Protein AF-W1Y380-F1 (afdb_monomer)

Foldse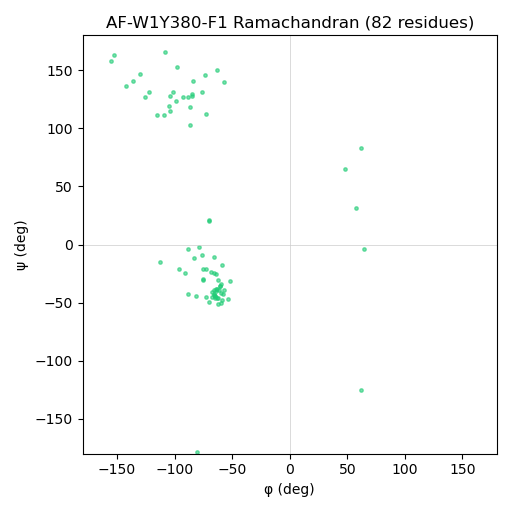ek 3Di:
DDDPDDDDDDDDDFLPDPVVLVVVLVVCVVPVDPAAEAEDELVVACVLQVSLVSNCVSPNHPYYHYPPPVDPRPCNSVVSNVVD

Structure (mmCIF, N/CA/C/O backbone):
data_AF-W1Y380-F1
#
_entry.id   AF-W1Y380-F1
#
loop_
_atom_site.group_PDB
_atom_site.id
_atom_site.type_symbol
_atom_site.label_atom_id
_atom_site.label_alt_id
_atom_site.label_comp_id
_atom_site.label_asym_id
_atom_site.label_entity_id
_atom_site.label_seq_id
_atom_site.pdbx_PDB_ins_code
_atom_site.Cartn_x
_atom_site.Cartn_y
_atom_site.Cartn_z
_atom_site.occupancy
_atom_site.B_iso_or_equiv
_atom_site.auth_seq_id
_atom_site.auth_comp_id
_atom_site.auth_asym_id
_atom_site.auth_atom_id
_atom_site.pdbx_PDB_model_num
ATOM 1 N N . MET A 1 1 ? 3.592 -9.306 -29.365 1.00 67.12 1 MET A N 1
ATOM 2 C CA . MET A 1 1 ? 4.122 -9.992 -28.168 1.00 67.12 1 MET A CA 1
ATOM 3 C C . MET A 1 1 ? 3.052 -9.949 -27.101 1.00 67.12 1 MET A C 1
ATOM 5 O O . MET A 1 1 ? 2.559 -8.862 -26.828 1.00 67.12 1 MET A O 1
ATOM 9 N N . LEU A 1 2 ? 2.685 -11.100 -26.545 1.00 83.44 2 LEU A N 1
ATOM 10 C CA . LEU A 1 2 ? 1.934 -11.139 -25.291 1.00 83.44 2 LEU A CA 1
ATOM 11 C C . LEU A 1 2 ? 2.900 -10.774 -24.152 1.00 83.44 2 LEU A C 1
ATOM 13 O O . LEU A 1 2 ? 4.101 -11.024 -24.268 1.00 83.44 2 LEU A O 1
ATOM 17 N N . LYS A 1 3 ? 2.398 -10.093 -23.123 1.00 89.19 3 LYS A N 1
ATOM 18 C CA . LYS A 1 3 ? 3.161 -9.743 -21.920 1.00 89.19 3 LYS A CA 1
ATOM 19 C C . LYS A 1 3 ? 2.774 -10.724 -20.824 1.00 89.19 3 LYS A C 1
ATOM 21 O O . LYS A 1 3 ? 1.583 -10.912 -20.599 1.00 89.19 3 LYS A O 1
ATOM 26 N N . ASP A 1 4 ? 3.763 -11.296 -20.150 1.00 95.44 4 ASP A N 1
ATOM 27 C CA . ASP A 1 4 ? 3.520 -12.240 -19.053 1.00 95.44 4 ASP A CA 1
ATOM 28 C C . ASP A 1 4 ? 3.067 -11.524 -17.772 1.00 95.44 4 ASP A C 1
ATOM 30 O O . ASP A 1 4 ? 2.294 -12.067 -16.991 1.00 95.44 4 ASP A O 1
ATOM 34 N N . VAL A 1 5 ? 3.530 -10.283 -17.571 1.00 95.06 5 VAL A N 1
ATOM 35 C CA . VAL A 1 5 ? 3.241 -9.459 -16.390 1.00 95.06 5 VAL A CA 1
ATOM 36 C C . VAL A 1 5 ? 2.920 -8.029 -16.814 1.00 95.06 5 VAL A C 1
ATOM 38 O O . VAL A 1 5 ? 3.556 -7.472 -17.715 1.00 95.06 5 VAL A O 1
ATOM 41 N N . VAL A 1 6 ? 1.945 -7.426 -16.135 1.00 95.12 6 VAL A N 1
ATOM 42 C CA . VAL A 1 6 ? 1.584 -6.010 -16.250 1.00 95.12 6 VAL A CA 1
ATOM 43 C C . VAL A 1 6 ? 1.608 -5.406 -14.851 1.00 95.12 6 VAL A C 1
ATOM 45 O O . VAL A 1 6 ? 0.963 -5.929 -13.947 1.00 95.12 6 VAL A O 1
ATOM 48 N N . ILE A 1 7 ? 2.347 -4.311 -14.684 1.00 95.88 7 ILE A N 1
ATOM 49 C CA . ILE A 1 7 ? 2.375 -3.529 -13.445 1.00 95.88 7 ILE A CA 1
ATOM 50 C C . ILE A 1 7 ? 1.548 -2.271 -13.686 1.00 95.88 7 ILE A C 1
ATOM 52 O O . ILE A 1 7 ? 1.771 -1.565 -14.671 1.00 95.88 7 ILE A O 1
ATOM 56 N N . ILE A 1 8 ? 0.593 -2.014 -12.799 1.00 94.88 8 ILE A N 1
ATOM 57 C CA . ILE A 1 8 ? -0.255 -0.824 -12.832 1.00 94.88 8 ILE A CA 1
ATOM 58 C C . ILE A 1 8 ? 0.177 0.061 -11.667 1.00 94.88 8 ILE 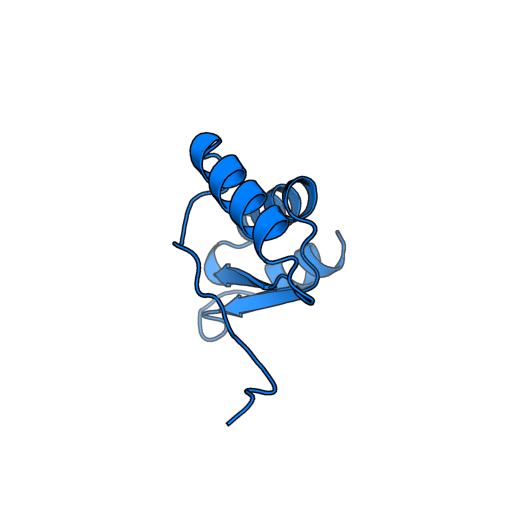A C 1
ATOM 60 O O . ILE A 1 8 ? -0.021 -0.310 -10.514 1.00 94.88 8 ILE A O 1
ATOM 64 N N . ASP A 1 9 ? 0.778 1.207 -11.976 1.00 93.88 9 ASP A N 1
ATOM 65 C CA . ASP A 1 9 ? 1.115 2.220 -10.978 1.00 93.88 9 ASP A CA 1
ATOM 66 C C . ASP A 1 9 ? -0.091 3.139 -10.761 1.00 93.88 9 ASP A C 1
ATOM 68 O O . ASP A 1 9 ? -0.579 3.783 -11.694 1.00 93.88 9 ASP A O 1
ATOM 72 N N . THR A 1 10 ? -0.614 3.152 -9.540 1.00 91.50 10 THR A N 1
ATOM 73 C CA . THR A 1 10 ? -1.735 4.009 -9.143 1.00 91.50 10 THR A CA 1
ATOM 74 C C . THR A 1 10 ? -1.204 5.255 -8.450 1.00 91.50 10 THR A C 1
ATOM 76 O O . THR A 1 10 ? -0.161 5.215 -7.808 1.00 91.50 10 THR A O 1
ATOM 79 N N . ALA A 1 11 ? -1.938 6.364 -8.499 1.00 86.94 11 ALA A N 1
ATOM 80 C CA . ALA A 1 11 ? -1.525 7.572 -7.789 1.00 86.94 11 ALA A CA 1
ATOM 81 C C . ALA A 1 11 ? -1.336 7.325 -6.270 1.00 86.94 11 ALA A C 1
ATOM 83 O O . ALA A 1 11 ? -2.137 6.630 -5.645 1.00 86.94 11 ALA A O 1
ATOM 84 N N . GLY A 1 12 ? -0.287 7.917 -5.678 1.00 81.50 12 GLY A N 1
ATOM 85 C CA . GLY A 1 12 ? 0.055 7.795 -4.248 1.00 81.50 12 GLY A CA 1
ATOM 86 C C . GLY A 1 12 ? -0.699 8.797 -3.370 1.00 81.50 12 GLY A C 1
ATOM 87 O O . GLY A 1 12 ? -0.779 9.981 -3.710 1.00 81.50 12 GLY A O 1
ATOM 88 N N . ARG A 1 13 ? -1.369 8.313 -2.316 1.00 71.12 13 ARG A N 1
ATOM 89 C CA . ARG A 1 13 ? -2.492 9.030 -1.689 1.00 71.12 13 ARG A CA 1
ATOM 90 C C . ARG A 1 13 ? -2.662 8.679 -0.196 1.00 71.12 13 ARG A C 1
ATOM 92 O O . ARG A 1 13 ? -2.131 7.670 0.261 1.00 71.12 13 ARG A O 1
ATOM 99 N N . LEU A 1 14 ? -3.396 9.498 0.566 1.00 70.31 14 LEU A N 1
ATOM 100 C CA . LEU A 1 14 ? -3.697 9.235 1.984 1.00 70.31 14 LEU A CA 1
ATOM 101 C C . LEU A 1 14 ? -4.908 8.299 2.126 1.00 70.31 14 LEU A C 1
ATOM 103 O O . LEU A 1 14 ? -5.902 8.475 1.431 1.00 70.31 14 LEU A O 1
ATOM 107 N N . ALA A 1 15 ? -4.855 7.366 3.082 1.00 65.94 15 ALA A N 1
ATOM 108 C CA . ALA A 1 15 ? -5.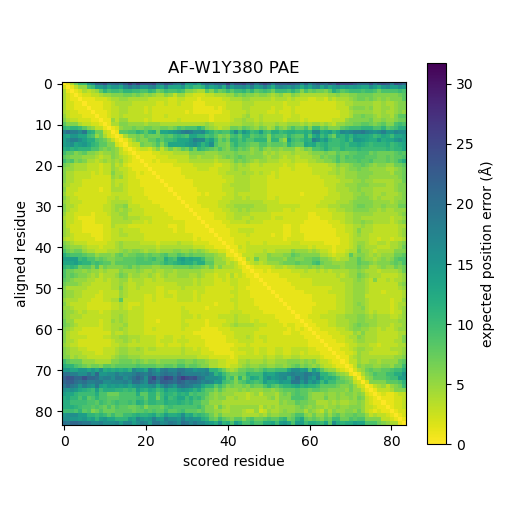920 6.383 3.349 1.00 65.94 15 ALA A CA 1
ATOM 109 C C . ALA A 1 15 ? -7.297 6.992 3.696 1.00 65.94 15 ALA A C 1
ATOM 111 O O . ALA A 1 15 ? -8.306 6.297 3.637 1.00 65.94 15 ALA A O 1
ATOM 112 N N . ILE A 1 16 ? -7.341 8.271 4.075 1.00 70.94 16 ILE A N 1
ATOM 113 C CA . ILE A 1 16 ? -8.555 8.972 4.519 1.00 70.94 16 ILE A CA 1
ATOM 114 C C . ILE A 1 16 ? -9.358 9.619 3.381 1.00 70.94 16 ILE A C 1
ATOM 116 O O . ILE A 1 16 ? -10.405 10.205 3.639 1.00 70.94 16 ILE A O 1
ATOM 120 N N . ASP A 1 17 ? -8.868 9.571 2.141 1.00 81.75 17 ASP A N 1
ATOM 121 C CA . ASP A 1 17 ? -9.547 10.194 1.004 1.00 81.75 17 ASP A CA 1
ATOM 122 C C . ASP A 1 17 ? -10.581 9.228 0.393 1.00 81.75 17 ASP A C 1
ATOM 124 O O . ASP A 1 17 ? -10.234 8.271 -0.297 1.00 81.75 17 ASP A O 1
ATOM 128 N N . GLU A 1 18 ? -11.868 9.445 0.677 1.00 83.69 18 GLU A N 1
ATOM 129 C CA . GLU A 1 18 ? -12.947 8.533 0.263 1.00 83.69 18 GLU A CA 1
ATOM 130 C C . GLU A 1 18 ? -13.164 8.489 -1.252 1.00 83.69 18 GLU A C 1
ATOM 132 O O . GLU A 1 18 ? -13.235 7.400 -1.824 1.00 83.69 18 GLU A O 1
ATOM 137 N N . VAL A 1 19 ? -13.191 9.658 -1.910 1.00 84.94 19 VAL A N 1
ATOM 138 C CA . VAL A 1 19 ? -13.336 9.787 -3.380 1.00 84.94 19 VAL A CA 1
ATOM 139 C C . VAL A 1 19 ? -12.308 8.919 -4.093 1.00 84.94 19 VAL A C 1
ATOM 141 O O . VAL A 1 19 ? -12.507 8.381 -5.183 1.00 84.94 19 VAL A O 1
ATOM 144 N N . LEU A 1 20 ? -11.178 8.783 -3.433 1.00 81.19 20 LEU A N 1
ATOM 145 C CA . LEU A 1 20 ? -10.042 8.092 -3.930 1.00 81.19 20 LEU A CA 1
ATOM 146 C C . LEU A 1 20 ? -10.069 6.585 -3.796 1.00 81.19 20 LEU A C 1
ATOM 148 O O . LEU A 1 20 ? -9.675 5.856 -4.707 1.00 81.19 20 LEU A O 1
ATOM 152 N N . MET A 1 21 ? -10.482 6.129 -2.619 1.00 87.38 21 MET A N 1
ATOM 153 C CA . MET A 1 21 ? -10.655 4.714 -2.351 1.00 87.38 21 MET A CA 1
ATOM 154 C C . MET A 1 21 ? -11.738 4.152 -3.273 1.00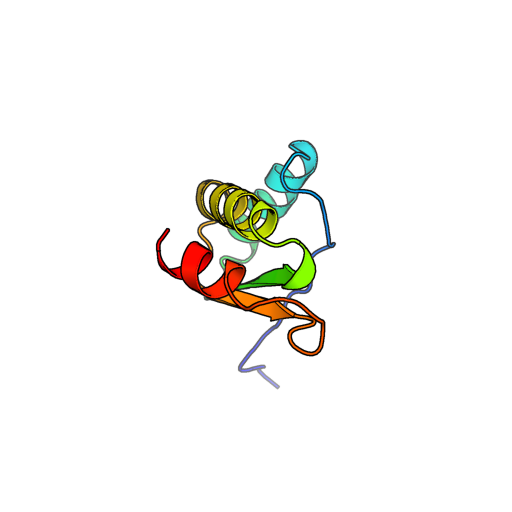 87.38 21 MET A C 1
ATOM 156 O O . MET A 1 21 ? -11.619 3.011 -3.722 1.00 87.38 21 MET A O 1
ATOM 160 N N . ASP A 1 22 ? -12.719 4.974 -3.649 1.00 90.50 22 ASP A N 1
ATOM 161 C CA . ASP A 1 22 ? -13.701 4.644 -4.678 1.00 90.50 22 ASP A CA 1
ATOM 162 C C . ASP A 1 22 ? -13.060 4.517 -6.068 1.00 90.50 22 ASP A C 1
ATOM 164 O O . ASP A 1 22 ? -13.326 3.549 -6.782 1.00 90.50 22 ASP A O 1
ATOM 168 N N . GLU A 1 23 ? -12.161 5.428 -6.456 1.00 90.31 23 GLU A N 1
ATOM 169 C CA . GLU A 1 23 ? -11.409 5.310 -7.715 1.00 90.31 23 GLU A CA 1
ATOM 170 C C . GLU A 1 23 ? -10.586 4.012 -7.765 1.00 90.31 23 GLU A C 1
ATOM 172 O O . GLU A 1 23 ? -10.663 3.266 -8.743 1.00 90.31 23 GLU A O 1
ATOM 177 N N . LEU A 1 24 ? -9.843 3.697 -6.700 1.00 91.50 24 LEU A N 1
ATOM 178 C CA . LEU A 1 24 ? -9.061 2.460 -6.612 1.00 91.50 24 LEU A CA 1
ATOM 179 C C . LEU A 1 24 ? -9.957 1.215 -6.650 1.00 91.50 24 LEU A C 1
ATOM 181 O O . LEU A 1 24 ? -9.621 0.231 -7.314 1.00 91.50 24 LEU A O 1
ATOM 185 N N . SER A 1 25 ? -11.124 1.269 -6.005 1.00 92.12 25 SER A N 1
ATOM 186 C CA . SER A 1 25 ? -12.118 0.190 -6.045 1.00 92.12 25 SER A CA 1
ATOM 187 C C . SER A 1 25 ? -12.662 -0.021 -7.460 1.00 92.12 25 SER A C 1
ATOM 189 O O . SER A 1 25 ? -12.790 -1.161 -7.914 1.00 92.12 25 SER A O 1
ATOM 191 N N . ASN A 1 26 ? -12.905 1.065 -8.199 1.00 93.94 26 ASN A N 1
ATOM 192 C CA . ASN A 1 26 ? -13.328 1.014 -9.597 1.00 93.94 26 ASN A CA 1
ATOM 193 C C . ASN A 1 26 ? -12.236 0.424 -10.501 1.00 93.94 26 ASN A C 1
ATOM 195 O O . ASN A 1 26 ? -12.534 -0.427 -11.343 1.00 93.94 26 ASN A O 1
ATOM 199 N N . ILE A 1 27 ? -10.969 0.810 -10.301 1.00 93.12 27 ILE A N 1
ATOM 200 C CA . ILE A 1 27 ? -9.828 0.226 -11.024 1.00 93.12 27 ILE A CA 1
ATOM 201 C C . ILE A 1 27 ? -9.755 -1.277 -10.747 1.00 93.12 27 ILE A C 1
ATOM 203 O O . ILE A 1 27 ? -9.731 -2.064 -11.695 1.00 93.12 27 ILE A O 1
ATOM 207 N N . LYS A 1 28 ? -9.796 -1.691 -9.471 1.00 94.62 28 LYS A N 1
ATOM 208 C CA . LYS A 1 28 ? -9.794 -3.106 -9.067 1.00 94.62 28 LYS A CA 1
ATOM 209 C C . LYS A 1 28 ? -10.911 -3.888 -9.760 1.00 94.62 28 LYS A C 1
ATOM 211 O O . LYS A 1 28 ? -10.651 -4.963 -10.301 1.00 94.62 28 LYS A O 1
ATOM 216 N N . ALA A 1 29 ? -12.134 -3.358 -9.771 1.00 95.81 29 ALA A N 1
ATOM 217 C CA . ALA A 1 29 ? -13.282 -4.008 -10.399 1.00 95.81 29 ALA A CA 1
ATOM 218 C C . ALA A 1 29 ? -13.119 -4.152 -11.923 1.00 95.81 29 ALA A C 1
ATOM 220 O O . ALA A 1 29 ? -13.481 -5.186 -12.486 1.00 95.81 29 ALA A O 1
ATOM 221 N N . ALA A 1 30 ? -12.546 -3.144 -12.585 1.00 97.12 30 ALA A N 1
ATOM 222 C CA . ALA A 1 30 ? -12.347 -3.145 -14.030 1.00 97.12 30 ALA A CA 1
ATOM 223 C C . ALA A 1 30 ? -11.233 -4.105 -14.477 1.00 97.12 30 ALA A C 1
ATOM 225 O O . ALA A 1 30 ? -11.412 -4.853 -15.440 1.00 97.12 30 ALA A O 1
ATOM 226 N N . VAL A 1 31 ? -10.085 -4.093 -13.789 1.00 96.00 31 VAL A N 1
ATOM 227 C CA . VAL A 1 31 ? -8.888 -4.831 -14.233 1.00 96.00 31 VAL A CA 1
ATOM 228 C C . VAL A 1 31 ? -8.740 -6.205 -13.585 1.00 96.00 31 VAL A C 1
ATOM 230 O O . VAL A 1 31 ? -8.079 -7.058 -14.168 1.00 96.00 31 VAL A O 1
ATOM 233 N N . ARG A 1 32 ? -9.382 -6.440 -12.429 1.00 96.25 32 ARG A N 1
ATOM 234 C CA . ARG A 1 32 ? -9.337 -7.696 -11.655 1.00 96.25 32 ARG A CA 1
ATOM 235 C C . ARG A 1 32 ? -7.894 -8.203 -11.478 1.00 96.25 32 ARG A C 1
ATOM 237 O O . ARG A 1 32 ? -7.539 -9.232 -12.055 1.00 96.25 32 ARG A O 1
ATOM 244 N N . PRO A 1 33 ? -7.047 -7.452 -10.750 1.00 96.62 33 PRO A N 1
ATOM 245 C CA . PRO A 1 33 ? -5.635 -7.789 -10.609 1.00 96.62 33 PRO A CA 1
ATOM 246 C C . PRO A 1 33 ? -5.456 -9.130 -9.886 1.00 96.62 33 PRO A C 1
ATOM 248 O O . PRO A 1 33 ? -6.277 -9.501 -9.050 1.00 96.62 33 PRO A O 1
ATOM 251 N N . HIS A 1 34 ? -4.375 -9.841 -10.216 1.00 97.25 34 HIS A N 1
ATOM 252 C CA . HIS A 1 34 ? -3.998 -11.076 -9.521 1.00 97.25 34 HIS A CA 1
ATOM 253 C C . HIS A 1 34 ? -3.393 -10.802 -8.142 1.00 97.25 34 HIS A C 1
ATOM 255 O O . HIS A 1 34 ? -3.512 -11.643 -7.266 1.00 97.25 34 HIS A O 1
ATOM 261 N N . GLU A 1 35 ? -2.740 -9.649 -7.987 1.00 96.81 35 GLU A N 1
ATOM 262 C CA . GLU A 1 35 ? -2.038 -9.230 -6.775 1.00 96.81 35 GLU A CA 1
ATOM 263 C C . GLU A 1 35 ? -2.246 -7.725 -6.583 1.00 96.81 35 GLU A C 1
ATOM 265 O O . GLU A 1 35 ? -2.117 -6.947 -7.538 1.00 96.81 35 GLU A O 1
ATOM 270 N N . ILE A 1 36 ? -2.529 -7.308 -5.353 1.00 95.75 36 ILE A N 1
ATOM 271 C CA . ILE A 1 36 ? -2.564 -5.910 -4.928 1.00 95.75 36 ILE A CA 1
ATOM 272 C C . ILE A 1 36 ? -1.457 -5.701 -3.898 1.00 95.75 36 ILE A C 1
ATOM 274 O O . ILE A 1 36 ? -1.527 -6.197 -2.775 1.00 95.75 36 ILE A O 1
ATOM 278 N N . LEU A 1 37 ? -0.433 -4.937 -4.283 1.00 95.50 37 LEU A N 1
ATOM 279 C CA . LEU A 1 37 ? 0.720 -4.649 -3.433 1.00 95.50 37 LEU A CA 1
ATOM 280 C C . LEU A 1 37 ? 0.635 -3.222 -2.893 1.00 95.50 37 LEU A C 1
ATOM 282 O O . LEU A 1 37 ? 0.651 -2.261 -3.661 1.00 95.50 37 LEU A O 1
ATOM 286 N N . LEU A 1 38 ? 0.579 -3.077 -1.570 1.00 92.69 38 LEU A N 1
ATOM 287 C CA . LEU A 1 38 ? 0.615 -1.773 -0.915 1.00 92.69 38 LEU A CA 1
ATOM 288 C C . LEU A 1 38 ? 2.061 -1.352 -0.653 1.00 92.69 38 LEU A C 1
ATOM 290 O O . LEU A 1 38 ? 2.819 -2.072 -0.009 1.00 92.69 38 LEU A O 1
ATOM 294 N N . VAL A 1 39 ? 2.432 -0.154 -1.096 1.00 91.50 39 VAL A N 1
ATOM 295 C CA . VAL A 1 39 ? 3.758 0.416 -0.840 1.00 91.50 39 VAL A CA 1
ATOM 296 C C . VAL A 1 39 ? 3.674 1.383 0.335 1.00 91.50 39 VAL A C 1
ATOM 298 O O . VAL A 1 39 ? 2.901 2.338 0.294 1.00 91.50 39 VAL A O 1
ATOM 301 N N . VAL A 1 40 ? 4.473 1.153 1.378 1.00 87.38 40 VAL A N 1
ATOM 302 C CA . VAL A 1 40 ? 4.466 1.977 2.596 1.00 87.38 40 VAL A CA 1
ATOM 303 C C . VAL A 1 40 ? 5.884 2.406 2.968 1.00 87.38 40 VAL A C 1
ATOM 305 O O . VAL A 1 40 ? 6.863 1.693 2.735 1.00 87.38 40 VAL A O 1
ATOM 308 N N . ASP A 1 41 ? 6.007 3.603 3.531 1.00 86.81 41 ASP A N 1
ATOM 309 C CA . ASP A 1 41 ? 7.262 4.107 4.086 1.00 86.81 41 ASP A CA 1
ATOM 310 C C . ASP A 1 41 ? 7.543 3.432 5.440 1.00 86.81 41 ASP A C 1
ATOM 312 O O . ASP A 1 41 ? 6.671 3.356 6.302 1.00 86.81 41 ASP A O 1
ATOM 316 N N . SER A 1 42 ? 8.753 2.918 5.653 1.00 83.31 42 SER A N 1
ATOM 317 C CA . SE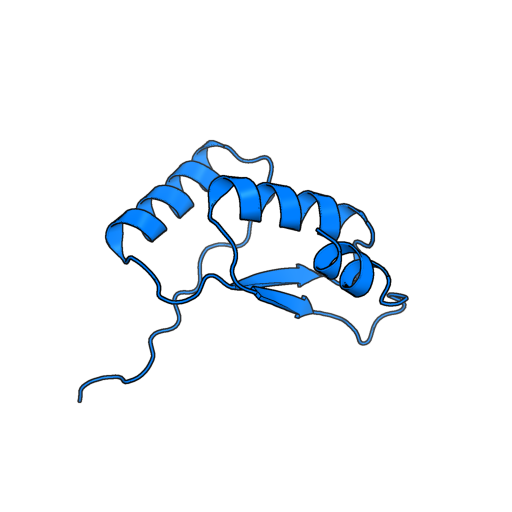R A 1 42 ? 9.113 2.304 6.936 1.00 83.31 42 SER A CA 1
ATOM 318 C C . SER A 1 42 ? 9.308 3.328 8.063 1.00 83.31 42 SER A C 1
ATOM 320 O O . SER A 1 42 ? 9.182 2.980 9.239 1.00 83.31 42 SER A O 1
ATOM 322 N N . MET A 1 43 ? 9.567 4.597 7.728 1.00 82.62 43 MET A N 1
ATOM 323 C CA . MET A 1 43 ? 9.845 5.660 8.696 1.00 82.62 43 MET A CA 1
ATOM 324 C C . MET A 1 43 ? 8.597 6.160 9.434 1.00 82.62 43 MET A C 1
ATOM 326 O O . MET A 1 43 ? 8.729 6.712 10.524 1.00 82.62 43 MET A O 1
ATOM 330 N N . ILE A 1 44 ? 7.391 5.950 8.890 1.00 78.50 44 ILE A N 1
ATOM 331 C CA . ILE A 1 44 ? 6.133 6.418 9.510 1.00 78.50 44 ILE A CA 1
ATOM 332 C C . ILE A 1 44 ? 5.658 5.522 10.671 1.00 78.50 44 ILE A C 1
ATOM 334 O O . ILE A 1 44 ? 4.667 5.818 11.334 1.00 78.50 44 ILE A O 1
ATOM 338 N N . GLY A 1 45 ? 6.377 4.433 10.964 1.00 78.50 45 GLY A N 1
ATOM 339 C CA . GLY A 1 45 ? 6.167 3.640 12.174 1.00 78.50 45 GLY A CA 1
ATOM 340 C C . GLY A 1 45 ? 4.769 3.022 12.262 1.00 78.50 45 GLY A C 1
ATOM 341 O O . GLY A 1 45 ? 4.357 2.285 11.372 1.00 78.50 45 GLY A O 1
ATOM 342 N N . GLN A 1 46 ? 4.054 3.276 13.361 1.00 77.56 46 GLN A N 1
ATOM 343 C CA . GLN A 1 46 ? 2.731 2.681 13.605 1.00 77.56 46 GLN A CA 1
ATOM 344 C C . GLN A 1 46 ? 1.646 3.207 12.653 1.00 77.56 46 GLN A C 1
ATOM 346 O O . GLN A 1 46 ? 0.701 2.477 12.366 1.00 77.56 46 GLN A O 1
ATOM 351 N N . ASP A 1 47 ? 1.811 4.396 12.068 1.00 82.62 47 ASP A N 1
ATOM 352 C CA . ASP A 1 47 ? 0.853 4.923 11.085 1.00 82.62 47 ASP A CA 1
ATOM 353 C C . ASP A 1 47 ? 0.829 4.078 9.797 1.00 82.62 47 ASP A C 1
ATOM 355 O O . ASP A 1 47 ? -0.198 3.999 9.114 1.00 82.62 47 ASP A O 1
ATOM 359 N N . ALA A 1 48 ? 1.928 3.369 9.496 1.00 82.88 48 ALA A N 1
ATOM 360 C CA . ALA A 1 48 ? 1.978 2.385 8.413 1.00 82.88 48 ALA A CA 1
ATOM 361 C C . ALA A 1 48 ? 0.980 1.242 8.630 1.00 82.88 48 ALA A C 1
ATOM 363 O O . 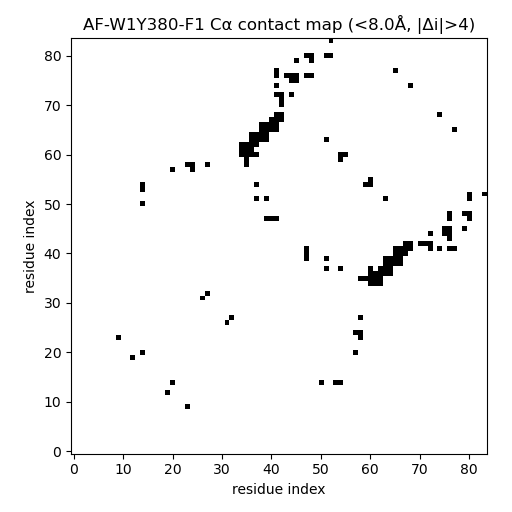ALA A 1 48 ? 0.397 0.747 7.669 1.00 82.88 48 ALA A O 1
ATOM 364 N N . VAL A 1 49 ? 0.772 0.839 9.887 1.00 85.12 49 VAL A N 1
ATOM 365 C CA . VAL A 1 49 ? -0.116 -0.266 10.268 1.00 85.12 49 VAL A CA 1
ATOM 366 C C . VAL A 1 49 ? -1.566 0.133 10.033 1.00 85.12 49 VAL A C 1
ATOM 368 O O . VAL A 1 49 ? -2.288 -0.571 9.336 1.00 85.12 49 VAL A O 1
ATOM 371 N N . THR A 1 50 ? -1.967 1.305 10.528 1.00 85.44 50 THR A N 1
ATOM 372 C CA . THR A 1 50 ? -3.317 1.851 10.322 1.00 85.44 50 THR A CA 1
ATOM 373 C C . THR A 1 50 ? -3.622 2.040 8.837 1.00 85.44 50 THR A C 1
ATOM 375 O O . THR A 1 50 ? -4.709 1.699 8.365 1.00 85.44 50 THR A O 1
ATOM 378 N N . THR A 1 51 ? -2.642 2.541 8.077 1.00 86.38 51 THR A N 1
ATOM 379 C CA . THR A 1 51 ? -2.757 2.688 6.622 1.00 86.38 51 THR A CA 1
ATOM 380 C C . THR A 1 51 ? -2.944 1.327 5.956 1.00 86.38 51 THR A C 1
ATOM 382 O O . THR A 1 51 ? -3.903 1.144 5.211 1.00 86.38 51 THR A O 1
ATOM 385 N N . ALA A 1 52 ? -2.086 0.350 6.263 1.00 87.88 52 ALA A N 1
ATOM 386 C CA . ALA A 1 52 ? -2.188 -0.996 5.709 1.00 87.88 52 ALA A CA 1
ATOM 387 C C . ALA A 1 52 ? -3.538 -1.650 6.012 1.00 87.88 52 ALA A C 1
ATOM 389 O O . ALA A 1 52 ? -4.155 -2.209 5.109 1.00 87.88 52 ALA A O 1
ATOM 390 N N . GLN A 1 53 ? -4.036 -1.503 7.239 1.00 88.62 53 GLN A N 1
ATOM 391 C CA . GLN A 1 53 ? -5.332 -2.032 7.636 1.00 88.62 53 GLN A CA 1
ATOM 392 C C . GLN A 1 53 ? -6.479 -1.390 6.842 1.00 88.62 53 GLN A C 1
ATOM 394 O O . GLN A 1 53 ? -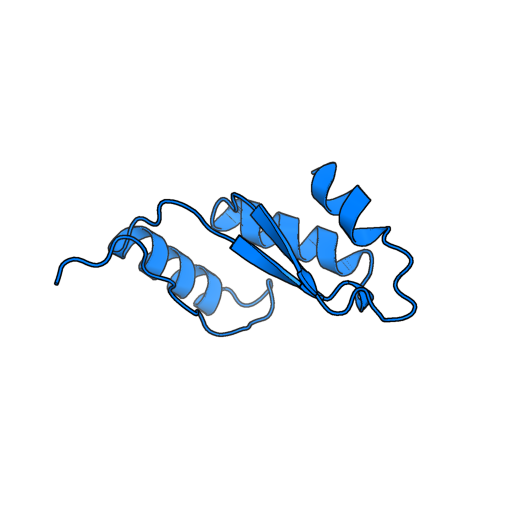7.307 -2.101 6.279 1.00 88.62 53 GLN A O 1
ATOM 399 N N . THR A 1 54 ? -6.475 -0.062 6.695 1.00 88.81 54 THR A N 1
ATOM 400 C CA . THR A 1 54 ? -7.509 0.667 5.937 1.00 88.81 54 THR A CA 1
ATOM 401 C C . THR A 1 54 ? -7.533 0.255 4.462 1.00 88.81 54 THR A C 1
ATOM 403 O O . THR A 1 54 ? -8.592 -0.012 3.890 1.00 88.81 54 THR A O 1
ATOM 406 N N . PHE A 1 55 ? -6.358 0.175 3.831 1.00 90.62 55 PHE A N 1
ATOM 407 C CA . PHE A 1 55 ? -6.242 -0.258 2.439 1.00 90.62 55 PHE A CA 1
ATOM 408 C C . PHE A 1 55 ? -6.652 -1.723 2.268 1.00 90.62 55 PHE A C 1
ATOM 410 O O . PHE A 1 55 ? -7.342 -2.046 1.302 1.00 90.62 55 PHE A O 1
ATOM 417 N N . ASN A 1 56 ? -6.291 -2.597 3.209 1.00 91.25 56 ASN A N 1
ATOM 418 C CA . ASN A 1 56 ? -6.684 -3.999 3.171 1.00 91.25 56 ASN A CA 1
ATOM 419 C C . ASN A 1 56 ? -8.204 -4.178 3.302 1.00 91.25 56 ASN A C 1
ATOM 421 O O . ASN A 1 56 ? -8.804 -4.904 2.516 1.00 91.25 56 ASN A O 1
ATOM 425 N N . GLU A 1 57 ? -8.852 -3.467 4.225 1.00 90.19 57 GLU A N 1
ATOM 426 C CA . GLU A 1 57 ? -10.308 -3.535 4.415 1.00 90.19 57 GLU A CA 1
ATOM 427 C C . GLU A 1 57 ? -11.090 -3.112 3.162 1.00 90.19 57 GLU A C 1
ATOM 429 O O . GLU A 1 57 ? -12.141 -3.676 2.857 1.00 90.19 57 GLU A O 1
ATOM 434 N N . LYS A 1 58 ? -10.581 -2.128 2.414 1.00 88.06 58 LYS A N 1
ATOM 435 C CA . LYS A 1 58 ? -11.250 -1.595 1.218 1.00 88.06 58 LYS A CA 1
ATOM 436 C C . LYS A 1 58 ? -10.895 -2.351 -0.059 1.00 88.06 58 LYS A C 1
ATOM 438 O O . LYS A 1 58 ? -11.765 -2.595 -0.893 1.00 88.06 58 LYS A O 1
ATOM 443 N N . LEU A 1 59 ? -9.622 -2.695 -0.237 1.00 91.06 59 LEU A N 1
ATOM 444 C CA . LEU A 1 59 ? -9.097 -3.213 -1.499 1.00 91.06 59 LEU A CA 1
ATOM 445 C C . LEU A 1 59 ? -8.667 -4.673 -1.427 1.00 91.06 59 LEU A C 1
ATOM 447 O O . LEU A 1 59 ? -8.541 -5.263 -2.492 1.00 91.06 59 LEU A O 1
ATOM 451 N N . GLY A 1 60 ? -8.504 -5.279 -0.250 1.00 92.56 60 GLY A N 1
ATOM 452 C CA . GLY A 1 60 ? -7.943 -6.626 -0.091 1.00 92.56 60 GLY A CA 1
ATOM 453 C C . GLY A 1 60 ? -6.512 -6.676 -0.616 1.00 92.56 60 GLY A C 1
ATOM 454 O O . GLY A 1 60 ? -6.299 -7.006 -1.776 1.00 92.56 60 GLY A O 1
ATOM 455 N N . VAL A 1 61 ? -5.560 -6.265 0.215 1.00 93.12 61 VAL A N 1
ATOM 456 C CA . VAL A 1 61 ? -4.141 -6.186 -0.144 1.00 93.12 61 VAL A CA 1
ATOM 457 C C . VAL A 1 61 ? -3.506 -7.559 0.069 1.00 93.12 61 VAL A C 1
ATOM 459 O O . VAL A 1 61 ? -3.623 -8.128 1.150 1.00 93.12 61 VAL A O 1
ATOM 462 N N . ASP A 1 62 ? -2.797 -8.063 -0.937 1.00 94.75 62 ASP A N 1
ATOM 463 C CA . ASP A 1 62 ? -2.167 -9.392 -0.908 1.00 94.75 62 ASP A CA 1
ATOM 464 C C . ASP A 1 62 ? -0.727 -9.341 -0.375 1.00 94.75 62 ASP A C 1
ATOM 466 O O . ASP A 1 62 ? -0.202 -10.312 0.175 1.00 94.75 62 ASP A O 1
ATOM 470 N N . GLY A 1 63 ? -0.075 -8.183 -0.501 1.00 92.19 63 GLY A N 1
ATOM 471 C CA . GLY A 1 63 ? 1.292 -7.993 -0.041 1.00 92.19 63 GLY A CA 1
ATOM 472 C C . GLY A 1 63 ? 1.633 -6.543 0.267 1.00 92.19 63 GLY A C 1
ATOM 473 O O . GLY A 1 63 ? 1.014 -5.605 -0.231 1.00 92.19 63 GLY A O 1
ATOM 474 N N . VAL A 1 64 ? 2.664 -6.357 1.089 1.00 90.12 64 VAL A N 1
ATOM 475 C CA . VAL A 1 64 ? 3.165 -5.032 1.462 1.00 90.12 64 VAL A CA 1
ATOM 476 C C . VAL A 1 64 ? 4.636 -4.903 1.093 1.00 90.12 64 VAL A C 1
ATOM 478 O O . VAL A 1 64 ? 5.457 -5.755 1.430 1.00 90.12 64 VAL A O 1
ATOM 481 N N . ILE A 1 65 ? 4.971 -3.804 0.424 1.00 91.44 65 ILE A N 1
ATOM 482 C CA . ILE A 1 65 ? 6.334 -3.397 0.104 1.00 91.44 65 ILE A CA 1
ATOM 483 C C . ILE A 1 65 ? 6.714 -2.260 1.048 1.00 91.44 65 ILE A C 1
ATOM 485 O O . ILE A 1 65 ? 6.152 -1.167 0.984 1.00 91.44 65 ILE A O 1
ATOM 489 N N . LEU A 1 66 ? 7.700 -2.506 1.907 1.00 87.81 66 LEU A N 1
ATOM 490 C CA . LEU A 1 66 ? 8.258 -1.481 2.783 1.00 87.81 66 LEU A CA 1
ATOM 491 C C . LEU A 1 66 ? 9.457 -0.810 2.133 1.00 87.81 66 LEU A C 1
ATOM 493 O O . LEU A 1 66 ? 10.416 -1.466 1.729 1.00 87.81 66 LEU A O 1
ATOM 497 N N . THR A 1 67 ? 9.401 0.514 2.067 1.00 89.19 67 THR A N 1
ATOM 498 C CA . THR A 1 67 ? 10.439 1.355 1.468 1.00 89.19 6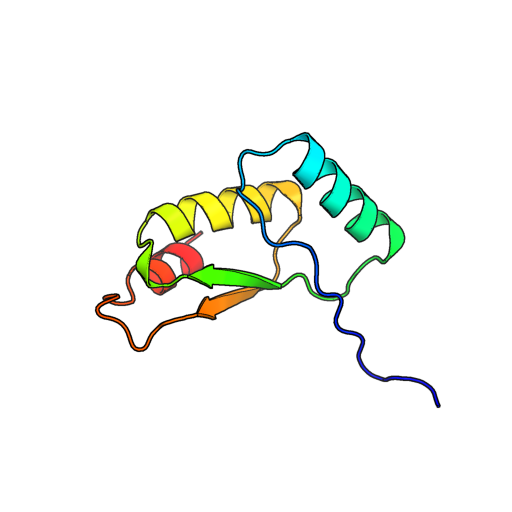7 THR A CA 1
ATOM 499 C C . THR A 1 67 ? 11.215 2.129 2.534 1.00 89.19 67 THR A C 1
ATOM 501 O O . THR A 1 67 ? 10.801 2.208 3.693 1.00 89.19 67 THR A O 1
ATOM 504 N N . LYS A 1 68 ? 12.364 2.695 2.144 1.00 87.56 68 LYS A N 1
ATOM 505 C CA . LYS A 1 68 ? 13.243 3.508 3.008 1.00 87.56 68 LYS A CA 1
ATOM 506 C C . LYS A 1 68 ? 13.747 2.795 4.271 1.00 87.56 68 LYS A C 1
ATOM 508 O O . LYS A 1 68 ? 13.940 3.417 5.312 1.00 87.56 68 LYS A O 1
ATOM 513 N N . LEU A 1 69 ? 13.932 1.474 4.189 1.00 81.62 69 LEU A N 1
ATOM 514 C CA . LEU A 1 69 ? 14.440 0.650 5.297 1.00 81.62 69 LEU A CA 1
ATOM 515 C C . LEU A 1 69 ? 15.892 0.975 5.684 1.00 81.62 69 LEU A C 1
ATOM 517 O O . LEU A 1 69 ? 16.376 0.496 6.702 1.00 81.62 69 LEU A O 1
ATOM 521 N N . ASP A 1 70 ? 16.584 1.767 4.871 1.00 83.25 70 ASP A N 1
ATOM 522 C CA . ASP A 1 70 ? 17.916 2.309 5.121 1.00 83.25 70 ASP A CA 1
ATOM 523 C C . ASP A 1 70 ? 17.931 3.486 6.121 1.00 83.25 70 ASP A C 1
ATOM 525 O O . ASP A 1 70 ? 19.007 3.898 6.554 1.00 83.25 70 ASP A O 1
ATOM 529 N N . GLY A 1 71 ? 16.764 4.015 6.517 1.00 74.81 71 GLY A N 1
ATOM 530 C CA . GLY A 1 71 ? 16.637 5.039 7.562 1.00 74.81 71 GLY A CA 1
ATOM 531 C C . GLY A 1 71 ? 16.691 4.488 8.998 1.00 74.81 71 GLY A C 1
ATOM 532 O O . GLY A 1 71 ? 16.772 3.285 9.221 1.00 74.81 71 GLY A O 1
ATOM 533 N N . ASP A 1 72 ? 16.553 5.363 10.006 1.00 68.19 72 ASP A N 1
ATOM 534 C CA . ASP A 1 72 ? 16.489 5.001 11.448 1.00 68.19 72 ASP A CA 1
ATOM 535 C C . ASP A 1 72 ? 15.172 4.279 11.844 1.00 68.19 72 ASP A C 1
ATOM 537 O O . ASP A 1 72 ? 14.732 4.256 12.997 1.00 68.19 72 ASP A O 1
ATOM 541 N N . ALA A 1 73 ? 14.483 3.693 10.864 1.00 66.38 73 ALA A N 1
ATOM 542 C CA . ALA A 1 73 ? 13.264 2.936 11.062 1.00 66.38 73 ALA A CA 1
ATOM 543 C C . ALA A 1 73 ? 13.609 1.591 11.713 1.00 66.38 73 ALA A C 1
ATOM 545 O O . ALA A 1 73 ? 14.191 0.701 11.099 1.00 66.38 73 ALA A O 1
ATOM 546 N N . ARG A 1 74 ? 13.196 1.395 12.968 1.00 68.88 74 ARG A N 1
ATOM 547 C 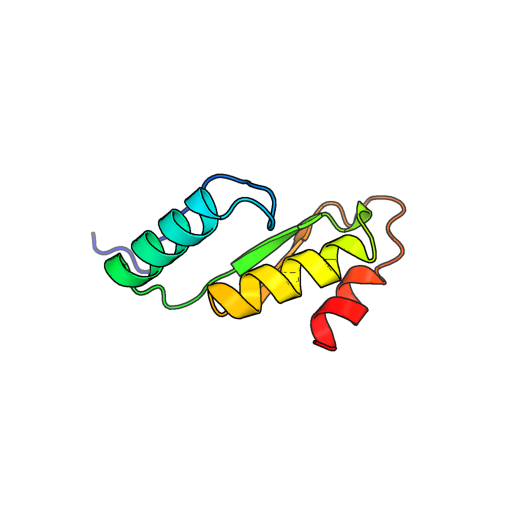CA . ARG A 1 74 ? 13.499 0.185 13.762 1.00 68.88 74 ARG A CA 1
ATOM 548 C C . ARG A 1 74 ? 12.775 -1.094 13.301 1.00 68.88 74 ARG A C 1
ATOM 550 O O . ARG A 1 74 ? 12.589 -2.007 14.099 1.00 68.88 74 ARG A O 1
ATOM 557 N N . GLY A 1 75 ? 12.285 -1.155 12.060 1.00 70.25 75 GLY A N 1
ATOM 558 C CA . GLY A 1 75 ? 11.605 -2.321 11.474 1.00 70.25 75 GLY A CA 1
ATOM 559 C C . GLY A 1 75 ? 10.271 -2.722 12.123 1.00 70.25 75 GLY A C 1
ATOM 560 O O . GLY A 1 75 ? 9.600 -3.623 11.627 1.00 70.25 75 GLY A O 1
ATOM 561 N N . GLY A 1 76 ? 9.848 -2.054 13.203 1.00 75.75 76 GLY A N 1
ATOM 562 C CA . GLY A 1 76 ? 8.637 -2.396 13.956 1.00 75.75 76 GLY A CA 1
ATOM 563 C C . GLY A 1 76 ? 7.361 -2.346 13.116 1.00 75.75 76 GLY A C 1
ATOM 564 O O . GLY A 1 76 ? 6.500 -3.202 13.282 1.00 75.75 76 GLY A O 1
ATOM 565 N N . ALA A 1 77 ? 7.280 -1.422 12.153 1.00 75.44 77 ALA A N 1
ATOM 566 C CA . ALA A 1 77 ? 6.165 -1.342 11.209 1.00 75.44 77 ALA A CA 1
ATOM 567 C C . ALA A 1 77 ? 5.976 -2.648 10.414 1.00 75.44 77 ALA A C 1
ATOM 569 O O . ALA A 1 77 ? 4.851 -3.100 10.238 1.00 75.44 77 ALA A O 1
ATOM 570 N N . ALA A 1 78 ? 7.070 -3.302 10.004 1.00 77.50 78 ALA A N 1
ATOM 571 C CA . ALA A 1 78 ? 7.018 -4.560 9.259 1.00 77.50 78 ALA A CA 1
ATOM 572 C C . ALA A 1 78 ? 6.423 -5.705 10.078 1.00 77.50 78 ALA A C 1
ATOM 574 O O . ALA A 1 78 ? 5.596 -6.472 9.587 1.00 77.50 78 ALA A O 1
ATOM 575 N N . LEU A 1 79 ? 6.849 -5.811 11.338 1.00 78.06 79 LEU A N 1
ATOM 576 C CA . LEU A 1 79 ? 6.350 -6.828 12.258 1.00 78.06 79 LEU A CA 1
ATOM 577 C C . LEU A 1 79 ? 4.883 -6.585 12.604 1.00 78.06 79 LEU A C 1
ATOM 579 O O . LEU A 1 79 ? 4.112 -7.539 12.642 1.00 78.06 79 LEU A O 1
ATOM 583 N N . SER A 1 80 ? 4.504 -5.324 12.818 1.00 79.12 80 SER A N 1
ATOM 584 C CA . SER A 1 80 ? 3.123 -4.955 13.108 1.00 79.12 80 SER A CA 1
ATOM 585 C C . SER A 1 80 ? 2.200 -5.240 11.924 1.00 79.12 80 SER A C 1
ATOM 587 O O . SER A 1 80 ? 1.182 -5.876 12.136 1.00 79.12 80 SER A O 1
ATOM 589 N N . ILE A 1 81 ? 2.570 -4.867 10.692 1.00 80.56 81 ILE A N 1
ATOM 590 C CA . ILE A 1 81 ? 1.755 -5.124 9.488 1.00 80.56 81 ILE A CA 1
ATOM 591 C C . ILE A 1 81 ? 1.550 -6.624 9.251 1.00 80.56 81 ILE A C 1
ATOM 593 O O . ILE A 1 81 ? 0.454 -7.034 8.906 1.00 80.56 81 ILE A O 1
ATOM 597 N N . LYS A 1 82 ? 2.577 -7.455 9.477 1.00 76.25 82 LYS A N 1
ATOM 598 C CA . LYS A 1 82 ? 2.460 -8.917 9.341 1.00 76.25 82 LYS A CA 1
ATOM 599 C C . LYS A 1 82 ? 1.485 -9.546 10.350 1.00 76.25 82 LYS A C 1
ATOM 601 O O . LYS A 1 82 ? 1.016 -10.658 10.124 1.00 76.25 82 LYS A O 1
ATOM 606 N N . ALA A 1 83 ? 1.270 -8.903 11.496 1.00 70.88 83 ALA A N 1
ATOM 607 C CA . ALA A 1 83 ? 0.406 -9.424 12.551 1.00 70.88 83 ALA A CA 1
ATOM 608 C C . ALA A 1 83 ? -1.087 -9.124 12.324 1.00 70.88 83 ALA A C 1
ATOM 610 O O . ALA A 1 83 ? -1.907 -9.673 13.062 1.00 70.88 83 ALA A O 1
ATOM 611 N N . VAL A 1 84 ? -1.413 -8.255 11.360 1.00 60.72 84 VAL A N 1
ATOM 612 C CA . VAL A 1 84 ? -2.784 -7.867 10.989 1.00 60.72 84 VAL A CA 1
ATOM 613 C C . VAL A 1 84 ? -3.294 -8.732 9.843 1.00 60.72 84 VAL A C 1
ATOM 615 O O . VAL A 1 84 ? -2.477 -9.087 8.966 1.00 60.72 84 VAL A O 1
#

Nearest PDB structures (foldseek):
  5gad-assembly1_i  TM=9.301E-01  e=5.993E-06  Escherichia coli
  6frk-assembly1_x  TM=9.088E-01  e=2.599E-04  Canis lupus familiaris
  5l3q-assembly2_C  TM=9.119E-01  e=3.370E-04  Homo sapiens
  7qwq-assembly1_x  TM=9.261E-01  e=4.371E-04  Homo sapiens
  6y32-assembly4_G  TM=8.983E-01  e=2.960E-04  Homo sapiens

Mean predicted aligned error: 5.3 Å

Solvent-accessible surface area (backbone atoms only — not comparable to full-atom values): 5354 Å² total; per-residue (Å²): 134,89,75,96,75,84,87,84,89,71,88,88,79,67,87,83,45,63,80,51,55,50,50,52,46,50,50,45,69,74,68,60,68,96,70,40,71,46,78,39,59,35,72,58,31,69,59,41,34,59,41,51,51,55,47,29,76,73,64,59,56,75,43,75,46,75,36,67,68,88,49,97,34,83,58,55,31,61,59,51,45,70,74,104

Secondary structure (DSSP, 8-state):
---S----PPPP--TT-HHHHHHHHHHHHHH--S--EEEEEGGGTTHHHHHHHHHHHHH---EEEEE-TTSS--SHHHHHHHT-

Radius of gyration: 13.88 Å; Cα contacts (8 Å, |Δi|>4): 81; chains: 1; bounding box: 32×22×42 Å

Sequence (84 aa):
MLKDVVIIDTAGRLAIDEVLMDELSNIKAAVRPHEILLVVDSMIGQDAVTTAQTFNEKLGVDGVILTKLDGDARGGAALSIKAV

Organism: NCBI:txid408170

InterPro domains:
  IPR000897 Signal recognition particle, SRP54 subunit, GTPase domain [PF00448] (3-83)
  IPR000897 Signal recognition particle, SRP54 subunit, GTPase domain [SM00962] (1-84)
  IPR022941 Signal recognition particle, SRP54 subunit [PTHR11564] (4-83)
  IPR027417 P-loop containing nucleoside triphosphate hydrolase [G3DSA:3.40.50.300] (4-84)
  IPR027417 P-loop containing nucleoside triphosphate hydrolase [SSF52540] (4-82)

pLDDT: mean 85.53, std 8.98, range [60.72, 97.25]